Protein AF-A0A9D7JVW4-F1 (afdb_monomer_lite)

Radius of gyration: 19.77 Å; chains: 1; bounding box: 30×48×56 Å

Sequence (82 aa):
MNATGAWGFTNSILFYKPISSGGNAPPPPGTASNITKLEYYIDIDPGFGRATNLSITPGTDLANVIIPINPGPLAEGVHTFM

Secondary structure (DSSP, 8-state):
--TT-PPP-------------SSS-PPPSPPPPPB--EEE-BSS---TT-SEEEP---BSS--S-------TTSPSS---B-

Foldseek 3Di:
DDPVPDDDDDDDDDDDDDDPPDDDDDPDDDDQFWDQWDFKDKADDPDPPPGHTDDDDTDSDDPPDDDDDDCVPPDPDDMDID

Structure (mmCIF, N/CA/C/O backbone):
data_AF-A0A9D7JVW4-F1
#
_entry.id   AF-A0A9D7JVW4-F1
#
loop_
_atom_site.group_PDB
_atom_site.id
_atom_site.type_symbol
_atom_site.label_atom_id
_atom_site.label_alt_id
_atom_site.label_comp_id
_atom_site.label_asym_id
_atom_site.label_entity_id
_atom_site.label_seq_id
_atom_site.pdbx_PDB_ins_code
_atom_site.Cartn_x
_atom_site.Cartn_y
_atom_site.Cartn_z
_atom_site.occupancy
_atom_site.B_iso_or_equiv
_atom_site.auth_seq_id
_atom_site.auth_comp_id
_atom_site.auth_asym_id
_atom_site.auth_atom_id
_atom_site.pdbx_PDB_model_num
ATOM 1 N N . MET A 1 1 ? -3.922 -32.969 1.934 1.00 57.28 1 MET A N 1
ATOM 2 C CA . MET A 1 1 ? -2.993 -34.117 1.914 1.00 57.28 1 MET A CA 1
ATOM 3 C C . MET A 1 1 ? -3.297 -34.935 0.6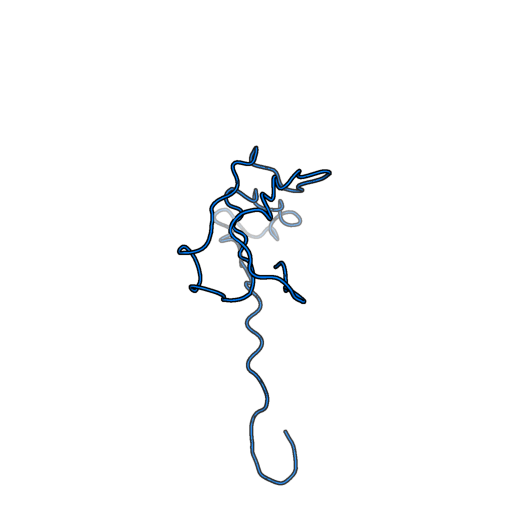70 1.00 57.28 1 MET A C 1
ATOM 5 O O . MET A 1 1 ? -4.462 -35.251 0.466 1.00 57.28 1 MET A O 1
ATOM 9 N N . ASN A 1 2 ? -2.312 -35.216 -0.183 1.00 56.44 2 ASN A N 1
ATOM 10 C CA . ASN A 1 2 ? -2.457 -36.192 -1.269 1.00 56.44 2 ASN A CA 1
ATOM 11 C C . ASN A 1 2 ? -1.538 -37.401 -1.012 1.00 56.44 2 ASN A C 1
ATOM 13 O O . ASN A 1 2 ? -0.790 -37.425 -0.033 1.00 56.44 2 ASN A O 1
ATOM 17 N N . ALA A 1 3 ? -1.630 -38.410 -1.878 1.00 50.66 3 ALA A N 1
ATOM 18 C CA . ALA A 1 3 ? -1.021 -39.732 -1.713 1.00 50.66 3 ALA A CA 1
ATOM 19 C C . ALA A 1 3 ? 0.525 -39.764 -1.627 1.00 50.66 3 ALA A C 1
ATOM 21 O O . ALA A 1 3 ? 1.085 -40.840 -1.451 1.00 50.66 3 ALA A O 1
ATOM 22 N N . THR A 1 4 ? 1.223 -38.626 -1.714 1.00 69.19 4 THR A N 1
ATOM 23 C CA . THR A 1 4 ? 2.683 -38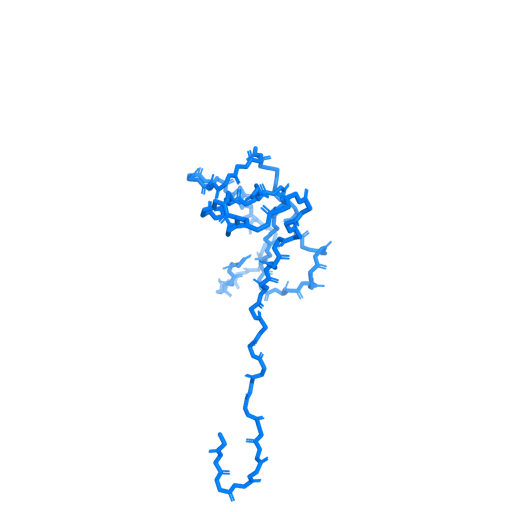.530 -1.519 1.00 69.19 4 THR A CA 1
ATOM 24 C C . THR A 1 4 ? 3.088 -37.824 -0.219 1.00 69.19 4 THR A C 1
ATOM 26 O O . THR A 1 4 ? 4.266 -37.558 -0.007 1.00 69.19 4 THR A O 1
ATOM 29 N N . GLY A 1 5 ? 2.142 -37.523 0.679 1.00 64.44 5 GLY A N 1
ATOM 30 C CA . GLY A 1 5 ? 2.452 -36.991 2.014 1.00 64.44 5 GLY A CA 1
ATOM 31 C C . GLY A 1 5 ? 2.930 -35.533 2.042 1.00 64.44 5 GLY A C 1
ATOM 32 O O . GLY A 1 5 ? 3.309 -35.041 3.103 1.00 64.44 5 GLY A O 1
ATOM 33 N N . ALA A 1 6 ? 2.880 -34.816 0.916 1.00 62.59 6 ALA A N 1
ATOM 34 C CA . ALA A 1 6 ? 3.204 -33.396 0.876 1.00 62.59 6 ALA A CA 1
ATOM 35 C C . ALA A 1 6 ? 2.046 -32.554 1.443 1.00 62.59 6 ALA A C 1
ATOM 37 O O . ALA A 1 6 ? 0.900 -32.619 0.980 1.00 62.59 6 ALA A O 1
ATOM 38 N N . TRP A 1 7 ? 2.352 -31.745 2.457 1.00 50.97 7 TRP A N 1
ATOM 39 C CA . TRP A 1 7 ? 1.475 -30.677 2.930 1.00 50.97 7 TRP A CA 1
ATOM 40 C C . TRP A 1 7 ? 1.578 -29.492 1.956 1.00 50.97 7 TRP A C 1
ATOM 42 O O . TRP A 1 7 ? 2.669 -28.992 1.701 1.00 50.97 7 TRP A O 1
ATOM 52 N N . GLY A 1 8 ? 0.449 -29.093 1.362 1.00 54.09 8 GLY A N 1
ATOM 53 C CA . GLY A 1 8 ? 0.345 -27.958 0.439 1.00 54.09 8 GLY A CA 1
ATOM 54 C C . GLY A 1 8 ? 0.090 -26.647 1.184 1.00 54.09 8 GLY A C 1
ATOM 55 O O . GLY A 1 8 ? -0.635 -26.658 2.172 1.00 54.09 8 GLY A O 1
ATOM 56 N N . PHE A 1 9 ? 0.723 -25.572 0.697 1.00 53.12 9 PHE A N 1
ATOM 57 C CA . PHE A 1 9 ? 0.624 -24.154 1.082 1.00 53.12 9 PHE A CA 1
ATOM 58 C C . PHE A 1 9 ? 0.002 -23.840 2.452 1.00 53.12 9 PHE A C 1
ATOM 60 O O . PHE A 1 9 ? -1.213 -23.864 2.638 1.00 53.12 9 PHE A O 1
ATOM 67 N N . THR A 1 10 ? 0.857 -23.445 3.396 1.00 53.19 10 THR A N 1
ATOM 68 C CA . THR A 1 10 ? 0.439 -22.868 4.675 1.00 53.19 10 THR A CA 1
ATOM 69 C C . THR A 1 10 ? -0.351 -21.583 4.430 1.00 53.19 10 THR A C 1
ATOM 71 O O . THR A 1 10 ? 0.192 -20.600 3.931 1.00 53.19 10 THR A O 1
ATOM 74 N N . ASN A 1 11 ? -1.631 -21.583 4.799 1.00 54.88 11 ASN A N 1
ATOM 75 C CA . ASN A 1 11 ? -2.433 -20.372 4.911 1.00 54.88 11 ASN A CA 1
ATOM 76 C C . ASN A 1 11 ? -2.421 -19.915 6.376 1.00 54.88 11 ASN A C 1
ATOM 78 O O . ASN A 1 11 ? -2.837 -20.655 7.267 1.00 54.88 11 ASN A O 1
ATOM 82 N N . SER A 1 12 ? -1.913 -18.710 6.621 1.00 59.03 12 SER A N 1
ATOM 83 C CA . SER A 1 12 ? -1.853 -18.107 7.952 1.00 59.03 12 SER A CA 1
ATOM 84 C C . SER A 1 12 ? -3.005 -17.115 8.089 1.00 59.03 12 SER A C 1
ATOM 86 O O . SER A 1 12 ? -2.927 -16.009 7.562 1.00 59.03 12 SER A O 1
ATOM 88 N N . ILE A 1 13 ? -4.077 -17.490 8.787 1.00 68.06 13 ILE A N 1
ATOM 89 C CA . ILE A 1 13 ? -5.139 -16.545 9.155 1.00 68.06 13 ILE A CA 1
ATOM 90 C C . ILE A 1 13 ? -4.782 -15.964 10.521 1.00 68.06 13 ILE A C 1
ATOM 92 O O . ILE A 1 13 ? -4.657 -16.700 11.502 1.00 68.06 13 ILE A O 1
ATOM 96 N N . LEU A 1 14 ? -4.615 -14.642 10.587 1.00 59.31 14 LEU A N 1
ATOM 97 C CA . LEU A 1 14 ? -4.471 -13.931 11.852 1.00 59.31 14 LEU A CA 1
ATOM 98 C C . LEU A 1 14 ? -5.791 -14.052 12.624 1.00 59.31 14 LEU A C 1
ATOM 100 O O . LEU A 1 14 ? -6.796 -13.463 12.234 1.00 59.31 14 LEU A O 1
ATOM 104 N N . PHE A 1 15 ? -5.795 -14.816 13.714 1.00 70.25 15 PHE A N 1
ATOM 105 C CA . PHE A 1 15 ? -6.927 -14.882 14.632 1.00 70.25 15 PHE A CA 1
ATOM 106 C C . PHE A 1 15 ? -6.543 -14.231 15.962 1.00 70.25 15 PHE A C 1
ATOM 108 O O . PHE A 1 15 ? -5.462 -14.464 16.500 1.00 70.25 15 PHE A O 1
ATOM 115 N N . TYR A 1 16 ? -7.439 -13.412 16.505 1.00 50.81 16 TYR A N 1
ATOM 116 C CA . TYR A 1 16 ? -7.289 -12.810 17.825 1.00 50.81 16 TYR A CA 1
ATOM 117 C C . TYR A 1 16 ? -8.344 -13.404 18.760 1.00 50.81 16 TYR A C 1
ATOM 119 O O . TYR A 1 16 ? -9.543 -13.279 18.514 1.00 50.81 16 TYR A O 1
ATOM 127 N N . LYS A 1 17 ? -7.903 -14.069 19.835 1.00 53.88 17 LYS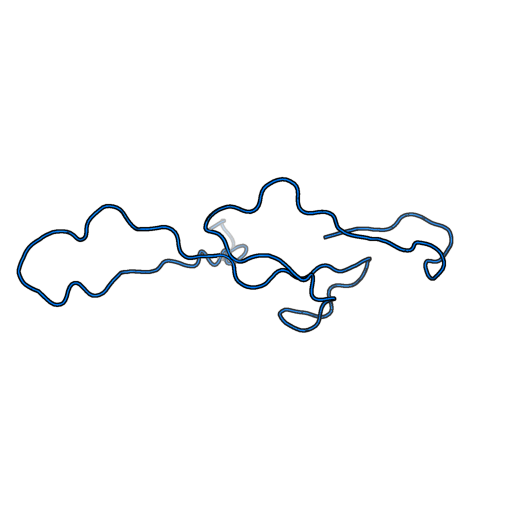 A N 1
ATOM 128 C CA . LYS A 1 17 ? -8.763 -14.466 20.957 1.00 53.88 17 LYS A CA 1
ATOM 129 C C . LYS A 1 17 ? -8.652 -13.374 22.030 1.00 53.88 17 LYS A C 1
ATOM 131 O O . LYS A 1 17 ? -7.632 -13.349 22.720 1.00 53.88 17 LYS A O 1
ATOM 136 N N . PRO A 1 18 ? -9.646 -12.484 22.197 1.00 52.22 18 PRO A N 1
ATOM 137 C CA . PRO A 1 18 ? -9.602 -11.496 23.266 1.00 52.22 18 PRO A CA 1
ATOM 138 C C . PRO A 1 18 ? -9.538 -12.184 24.633 1.00 52.22 18 PRO A C 1
ATOM 140 O O . PRO A 1 18 ? -10.262 -13.146 24.904 1.00 52.22 18 PRO A O 1
ATOM 143 N N . ILE A 1 19 ? -8.671 -11.673 25.503 1.00 47.44 19 ILE A N 1
ATOM 144 C CA . ILE A 1 19 ? -8.667 -11.987 26.933 1.00 47.44 19 ILE A CA 1
ATOM 145 C C . ILE A 1 19 ? -9.905 -11.352 27.574 1.00 47.44 19 ILE A C 1
ATOM 147 O O . ILE A 1 19 ? -10.018 -10.133 27.656 1.00 47.44 19 ILE A O 1
ATOM 151 N N . SER A 1 20 ? -10.841 -12.178 28.041 1.00 48.28 20 SER A N 1
ATOM 152 C CA . SER A 1 20 ? -11.951 -11.741 28.889 1.00 48.28 20 SER A CA 1
ATOM 153 C C . SER A 1 20 ? -11.473 -11.650 30.343 1.00 48.28 20 SER A C 1
ATOM 155 O O . SER A 1 20 ? -11.582 -12.620 31.095 1.00 48.28 20 SER A O 1
ATOM 157 N N . SER A 1 21 ? -10.917 -10.516 30.772 1.00 44.59 21 SER A N 1
ATOM 158 C CA . SER A 1 21 ? -10.641 -10.287 32.198 1.00 44.59 21 SER A CA 1
ATOM 159 C C . SER A 1 21 ? -11.834 -9.599 32.864 1.00 44.59 21 SER A C 1
ATOM 161 O O . SER A 1 21 ? -11.858 -8.378 33.006 1.00 44.59 21 SER A O 1
ATOM 163 N N . GLY A 1 22 ? -12.831 -10.400 33.254 1.00 45.53 22 GLY A N 1
ATOM 164 C CA . GLY A 1 22 ? -13.953 -9.946 34.078 1.00 45.53 22 GLY A CA 1
ATOM 165 C C . GLY A 1 22 ? -15.170 -10.872 34.072 1.00 45.53 22 GLY A C 1
ATOM 166 O O . GLY A 1 22 ? -16.232 -10.444 33.651 1.00 45.53 22 GLY A O 1
ATOM 167 N N . GLY A 1 23 ? -15.013 -12.124 34.523 1.00 50.81 23 GLY A N 1
ATOM 168 C CA . GLY A 1 23 ? -16.110 -13.008 34.956 1.00 50.81 23 GLY A CA 1
ATOM 169 C C . GLY A 1 23 ? -17.107 -13.484 33.886 1.00 50.81 23 GLY A C 1
ATOM 170 O O . GLY A 1 23 ? -18.054 -12.786 33.567 1.00 50.81 23 GLY A O 1
ATOM 171 N N . ASN A 1 24 ? -16.950 -14.727 33.414 1.00 57.41 24 ASN A N 1
ATOM 172 C CA . ASN A 1 24 ? -18.005 -15.598 32.854 1.00 57.41 24 ASN A CA 1
ATOM 173 C C . ASN A 1 24 ? -19.048 -14.997 31.881 1.00 57.41 24 ASN A C 1
ATOM 175 O O . ASN A 1 24 ? -20.166 -15.502 31.802 1.00 57.41 24 ASN A O 1
ATOM 179 N N . ALA A 1 25 ? -18.694 -13.988 31.090 1.00 54.19 25 ALA A N 1
ATOM 180 C CA . ALA A 1 25 ? -19.479 -13.560 29.939 1.00 54.19 25 ALA A CA 1
ATOM 181 C C . ALA A 1 25 ? -18.659 -13.812 28.663 1.00 54.19 25 ALA A C 1
ATOM 183 O O . ALA A 1 25 ? -17.484 -13.430 28.620 1.00 54.19 25 ALA A O 1
ATOM 184 N N . PRO A 1 26 ? -19.227 -14.450 27.621 1.00 57.56 26 PRO A N 1
ATOM 185 C CA . PRO A 1 26 ? -18.627 -14.418 26.293 1.00 57.56 26 PRO A CA 1
ATOM 186 C C . PRO A 1 26 ? -18.351 -12.952 25.920 1.00 57.56 26 PRO A C 1
ATOM 188 O O . PRO A 1 26 ? -19.234 -12.116 26.135 1.00 57.56 26 PRO A O 1
ATOM 191 N N . PRO A 1 27 ? -17.153 -12.603 25.411 1.00 53.81 27 PRO A N 1
ATOM 192 C CA . PRO A 1 27 ? -16.888 -11.239 24.978 1.00 53.81 27 PRO A CA 1
ATOM 193 C C . PRO A 1 27 ? -17.952 -10.820 23.948 1.00 53.81 27 PRO A C 1
ATOM 195 O O . PRO A 1 27 ? -18.332 -11.651 23.114 1.00 53.81 27 PRO A O 1
ATOM 198 N N . PRO A 1 28 ? -18.452 -9.568 23.996 1.00 55.22 28 PRO A N 1
ATOM 199 C CA . PRO A 1 28 ? -19.346 -9.044 22.968 1.00 55.22 28 PRO A CA 1
ATOM 200 C C . PRO A 1 28 ? -18.745 -9.302 21.576 1.00 55.22 28 PRO A C 1
ATOM 202 O O . PRO A 1 28 ? -17.514 -9.293 21.463 1.00 55.22 28 PRO A O 1
ATOM 205 N N . PRO A 1 29 ? -19.561 -9.545 20.529 1.00 55.62 29 PRO A N 1
ATOM 206 C CA . PRO A 1 29 ? -19.064 -9.747 19.172 1.00 55.62 29 PRO A CA 1
ATOM 207 C C . PRO A 1 29 ? -17.983 -8.720 18.829 1.00 55.62 29 PRO A C 1
ATOM 209 O O . PRO A 1 29 ? -18.179 -7.520 19.021 1.00 55.62 29 PRO A O 1
ATOM 212 N N . GLY A 1 30 ? -16.825 -9.239 18.410 1.00 60.03 30 GLY A N 1
ATOM 213 C CA . GLY A 1 30 ? -15.570 -8.512 18.305 1.00 60.03 30 GLY A CA 1
ATOM 214 C C . GLY A 1 30 ? -15.702 -7.181 17.579 1.00 60.03 30 GLY A C 1
ATOM 215 O O . GLY A 1 30 ? -16.090 -7.120 16.414 1.00 60.03 30 GLY A O 1
ATOM 216 N N . THR A 1 31 ? -15.317 -6.112 18.268 1.00 61.81 31 THR A N 1
ATOM 217 C CA . THR A 1 31 ? -15.012 -4.830 17.647 1.00 61.81 31 THR A CA 1
ATOM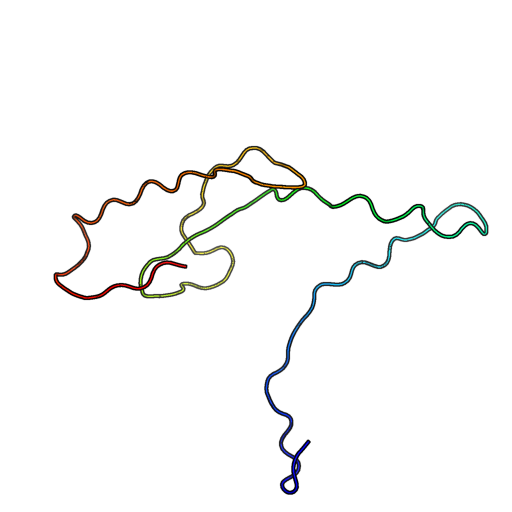 218 C C . THR A 1 31 ? -13.870 -5.043 16.658 1.00 61.81 31 THR A C 1
ATOM 220 O O . THR A 1 31 ? -12.778 -5.471 17.038 1.00 61.81 31 THR A O 1
ATOM 223 N N . ALA A 1 32 ? -14.122 -4.771 15.377 1.00 71.81 32 ALA A N 1
ATOM 224 C CA . ALA A 1 32 ? -13.070 -4.756 14.372 1.00 71.81 32 ALA A CA 1
ATOM 225 C C . ALA A 1 32 ? -11.970 -3.779 14.818 1.00 71.81 32 ALA A C 1
ATOM 227 O O . ALA A 1 32 ? -12.253 -2.668 15.268 1.00 71.81 32 ALA A O 1
ATOM 228 N N . SER A 1 33 ? -10.711 -4.209 14.743 1.00 82.31 33 SER A N 1
ATOM 229 C CA . SER A 1 33 ? -9.581 -3.317 15.008 1.00 82.31 33 SER A CA 1
ATOM 230 C C . SER A 1 33 ? -9.421 -2.330 13.858 1.00 82.31 33 SER A C 1
ATOM 232 O O . SER A 1 33 ? -9.789 -2.622 12.721 1.00 82.31 33 SER A O 1
ATOM 234 N N . ASN A 1 34 ? -8.884 -1.147 14.147 1.00 85.69 34 ASN A N 1
ATOM 235 C CA . ASN A 1 34 ? -8.592 -0.187 13.092 1.00 85.69 34 ASN A CA 1
ATOM 236 C C . ASN A 1 34 ? -7.401 -0.669 12.260 1.00 85.69 34 ASN A C 1
ATOM 238 O O . ASN A 1 34 ? -6.387 -1.111 12.801 1.00 85.69 34 ASN A O 1
ATOM 242 N N . ILE A 1 35 ? -7.512 -0.516 10.947 1.00 85.81 35 ILE A N 1
ATOM 243 C CA . ILE A 1 35 ? -6.394 -0.592 10.021 1.00 85.81 35 ILE A CA 1
ATOM 244 C C . ILE A 1 35 ? -5.620 0.714 10.184 1.00 85.81 35 ILE A C 1
ATOM 246 O O . ILE A 1 35 ? -6.143 1.790 9.910 1.00 85.81 35 ILE A O 1
ATOM 250 N N . THR A 1 36 ? -4.395 0.632 10.691 1.00 90.44 36 THR A N 1
ATOM 251 C CA . THR A 1 36 ? -3.559 1.805 11.001 1.00 90.44 36 THR A CA 1
ATOM 252 C C . THR A 1 36 ? -2.436 2.022 9.995 1.00 90.44 36 THR A C 1
ATOM 254 O O . THR A 1 36 ? -1.815 3.083 9.995 1.00 90.44 36 THR A O 1
ATOM 257 N N . LYS A 1 37 ? -2.170 1.029 9.143 1.00 89.75 37 LYS A N 1
ATOM 258 C CA . LYS A 1 37 ? -1.103 1.062 8.148 1.00 89.75 37 LYS A CA 1
ATOM 259 C C . LYS A 1 37 ? -1.541 0.345 6.876 1.00 89.75 37 LYS A C 1
ATOM 261 O O . LYS A 1 37 ? -2.175 -0.705 6.950 1.00 89.75 37 LYS A O 1
ATOM 266 N N . LEU A 1 38 ? -1.166 0.913 5.736 1.00 90.38 38 LEU A N 1
ATOM 267 C CA . LEU A 1 38 ? -1.359 0.347 4.409 1.00 90.38 38 LEU A CA 1
ATOM 268 C C . LEU A 1 38 ? -0.082 0.594 3.603 1.00 90.38 38 LEU A C 1
ATOM 270 O O . LEU A 1 38 ? 0.506 1.672 3.685 1.00 90.38 38 LEU A O 1
ATOM 274 N N . GLU A 1 39 ? 0.363 -0.401 2.850 1.00 94.19 39 GLU A N 1
ATOM 275 C CA . GLU A 1 39 ? 1.538 -0.310 1.985 1.00 94.19 39 GLU A CA 1
ATOM 276 C C . GLU A 1 39 ? 1.188 -0.890 0.614 1.00 94.19 39 GLU A C 1
ATOM 278 O O . GLU A 1 39 ? 0.318 -1.754 0.534 1.00 94.19 39 GLU A O 1
ATOM 283 N N . TYR A 1 40 ? 1.854 -0.413 -0.436 1.00 92.25 40 TYR A N 1
ATOM 284 C CA . TYR A 1 40 ? 1.701 -0.922 -1.801 1.00 92.25 40 TYR A CA 1
ATOM 285 C C . TYR A 1 40 ? 3.059 -1.059 -2.495 1.00 92.25 40 TYR A C 1
ATOM 287 O O . TYR A 1 40 ? 4.030 -0.369 -2.141 1.00 92.25 40 TYR A O 1
ATOM 295 N N . TYR A 1 41 ? 3.123 -1.913 -3.511 1.00 93.19 41 TYR A N 1
ATOM 296 C CA . TYR A 1 41 ? 4.295 -2.055 -4.373 1.00 93.19 41 TYR A CA 1
ATOM 297 C C . TYR A 1 41 ? 3.907 -2.256 -5.843 1.00 93.19 41 TYR A C 1
ATOM 299 O O . TYR A 1 41 ? 2.769 -2.574 -6.185 1.00 93.19 41 TYR A O 1
ATOM 307 N N . ILE A 1 42 ? 4.881 -2.031 -6.726 1.00 93.06 42 ILE A N 1
ATOM 308 C CA . ILE A 1 42 ? 4.758 -2.278 -8.163 1.00 93.06 42 ILE A CA 1
ATOM 309 C C . ILE A 1 42 ? 5.840 -3.281 -8.550 1.00 93.06 42 ILE A C 1
ATOM 311 O O . ILE A 1 42 ? 7.009 -3.087 -8.215 1.00 93.06 42 ILE A O 1
ATOM 315 N N . ASP A 1 43 ? 5.428 -4.346 -9.232 1.00 92.00 43 ASP A N 1
ATOM 316 C CA . ASP A 1 43 ? 6.218 -5.466 -9.761 1.00 92.00 43 ASP A CA 1
ATOM 317 C C . ASP A 1 43 ? 6.914 -6.361 -8.731 1.00 92.00 43 ASP A C 1
ATOM 319 O O . ASP A 1 43 ? 6.754 -7.581 -8.774 1.00 92.00 43 ASP A O 1
ATOM 323 N N . ILE A 1 44 ? 7.696 -5.787 -7.817 1.00 91.00 44 ILE A N 1
ATOM 324 C CA . ILE A 1 44 ? 8.526 -6.535 -6.868 1.00 91.00 44 ILE A CA 1
ATOM 325 C C . ILE A 1 44 ? 8.069 -6.232 -5.446 1.00 91.00 44 ILE A C 1
ATOM 327 O O . ILE A 1 44 ? 8.190 -5.100 -4.983 1.00 91.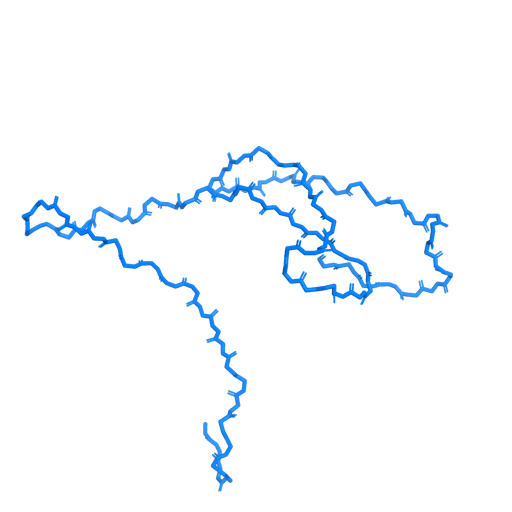00 44 ILE A O 1
ATOM 331 N N . ASP A 1 45 ? 7.606 -7.264 -4.740 1.00 92.19 45 ASP A N 1
ATOM 332 C CA . ASP A 1 45 ? 7.314 -7.201 -3.308 1.00 92.19 45 ASP A CA 1
ATOM 333 C C . ASP A 1 45 ? 8.632 -7.118 -2.510 1.00 92.19 45 ASP A C 1
ATOM 335 O O . ASP A 1 45 ? 9.413 -8.078 -2.510 1.00 92.19 45 ASP A O 1
ATOM 339 N N . PRO A 1 46 ? 8.923 -6.005 -1.812 1.00 90.06 46 PRO A N 1
ATOM 340 C CA . PRO A 1 46 ? 10.127 -5.883 -0.991 1.00 90.06 46 PRO A CA 1
ATOM 341 C C . PRO A 1 46 ? 10.010 -6.612 0.360 1.00 90.06 46 PRO A C 1
ATOM 343 O O . PRO A 1 46 ? 10.972 -6.630 1.142 1.00 90.06 46 PRO A O 1
ATOM 346 N N . GLY A 1 47 ? 8.847 -7.197 0.647 1.00 89.12 47 GLY A N 1
ATOM 347 C CA . GLY A 1 47 ? 8.476 -7.810 1.908 1.00 89.12 47 GLY A CA 1
ATOM 348 C C . GLY A 1 47 ? 7.714 -6.857 2.832 1.00 89.12 47 GLY A C 1
ATOM 349 O O . GLY A 1 47 ? 7.746 -5.630 2.703 1.00 89.12 47 GLY A O 1
ATOM 350 N N . PHE A 1 48 ? 7.052 -7.452 3.824 1.00 86.69 48 PHE A N 1
ATOM 351 C CA . PHE A 1 48 ? 6.221 -6.753 4.804 1.00 86.69 48 PHE A CA 1
ATOM 352 C C . PHE A 1 48 ? 6.964 -5.606 5.506 1.00 86.69 48 PHE A C 1
ATOM 354 O O . PHE A 1 48 ? 8.071 -5.793 6.020 1.00 86.69 48 PHE A O 1
ATOM 361 N N . GLY A 1 49 ? 6.346 -4.424 5.572 1.00 90.69 49 GLY A N 1
ATOM 362 C CA . GLY A 1 49 ? 6.921 -3.255 6.236 1.00 90.69 49 GLY A CA 1
ATOM 363 C C . GLY A 1 49 ? 7.978 -2.509 5.417 1.00 90.69 49 GLY A C 1
ATOM 364 O O . GLY A 1 49 ? 8.571 -1.564 5.942 1.00 90.69 49 GLY A O 1
ATOM 365 N N . ARG A 1 50 ? 8.268 -2.954 4.185 1.00 91.69 50 ARG A N 1
ATOM 366 C CA . ARG A 1 50 ? 9.341 -2.413 3.326 1.00 91.69 50 ARG A CA 1
ATOM 367 C C . ARG A 1 50 ? 8.830 -1.824 2.011 1.00 91.69 50 ARG A C 1
ATOM 369 O O . ARG A 1 50 ? 9.629 -1.311 1.232 1.00 91.69 50 ARG A O 1
ATOM 376 N N . ALA A 1 51 ? 7.527 -1.923 1.767 1.00 93.12 51 ALA A N 1
ATOM 377 C CA . ALA A 1 51 ? 6.846 -1.353 0.614 1.00 93.12 51 ALA A CA 1
ATOM 378 C C . ALA A 1 51 ? 6.548 0.143 0.819 1.00 93.12 51 ALA A C 1
ATOM 380 O O . ALA A 1 51 ? 6.891 0.735 1.848 1.00 93.12 51 ALA A O 1
ATOM 381 N N . THR A 1 52 ? 5.938 0.784 -0.179 1.00 91.00 52 THR A N 1
ATOM 382 C CA . THR A 1 52 ? 5.632 2.214 -0.088 1.00 91.00 52 THR A CA 1
ATOM 383 C C . THR A 1 52 ? 4.440 2.415 0.834 1.00 91.00 52 THR A C 1
ATOM 385 O O . THR A 1 52 ? 3.336 1.965 0.537 1.00 91.00 52 THR A O 1
ATOM 388 N N . ASN A 1 53 ? 4.651 3.097 1.960 1.00 92.62 53 ASN A N 1
ATOM 389 C CA . ASN A 1 53 ? 3.581 3.380 2.908 1.00 92.62 53 ASN A CA 1
ATOM 390 C C . ASN A 1 53 ? 2.589 4.399 2.338 1.00 92.62 53 ASN A C 1
ATOM 392 O O . ASN A 1 53 ? 2.979 5.489 1.913 1.00 92.62 53 ASN A O 1
ATOM 396 N N . LEU A 1 54 ? 1.301 4.079 2.429 1.00 90.19 54 LEU A N 1
ATOM 397 C CA . LEU A 1 54 ? 0.212 4.986 2.115 1.00 90.19 54 LEU A CA 1
ATOM 398 C C . LEU A 1 54 ? -0.367 5.570 3.405 1.00 90.19 54 LEU A C 1
ATOM 400 O O . LEU A 1 54 ? -0.824 4.849 4.292 1.00 90.19 54 LEU A O 1
ATOM 404 N N . SER A 1 55 ? -0.350 6.897 3.508 1.00 91.19 55 SER A N 1
ATOM 405 C CA . SER A 1 55 ? -0.986 7.595 4.623 1.00 91.19 55 SER A CA 1
ATOM 406 C C . SER A 1 55 ? -2.500 7.424 4.552 1.00 91.19 55 SER A C 1
ATOM 408 O O . SER A 1 55 ? -3.130 7.825 3.577 1.00 91.19 55 SER A O 1
ATOM 410 N N . ILE A 1 56 ? -3.076 6.858 5.610 1.00 89.50 56 ILE A N 1
ATOM 411 C CA . ILE A 1 56 ? -4.513 6.626 5.758 1.00 89.50 56 ILE A CA 1
ATOM 412 C C . ILE A 1 56 ? -5.009 7.232 7.068 1.00 89.50 56 ILE A C 1
ATOM 414 O O . ILE A 1 56 ? -4.258 7.365 8.036 1.00 89.50 56 ILE A O 1
ATOM 418 N N . THR A 1 57 ? -6.294 7.564 7.120 1.00 90.62 57 THR A N 1
ATOM 419 C CA . THR A 1 57 ? -6.975 7.779 8.397 1.00 90.62 57 THR 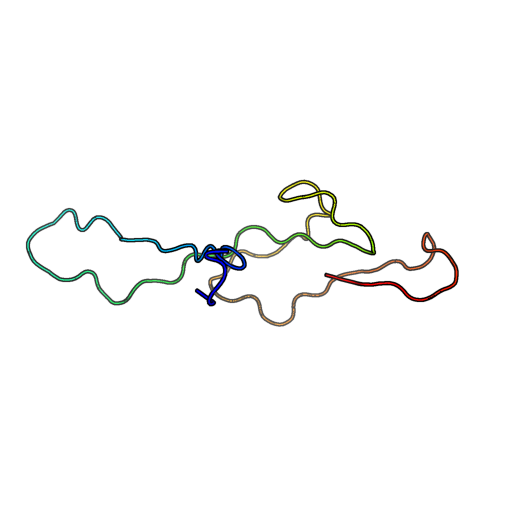A CA 1
ATOM 420 C C . THR A 1 57 ? -7.338 6.411 8.973 1.00 90.62 57 THR A C 1
ATOM 422 O O . THR A 1 57 ? -8.026 5.657 8.285 1.00 90.62 57 THR A O 1
ATOM 425 N N . PRO A 1 58 ? -6.895 6.058 10.195 1.00 89.12 58 PRO A N 1
ATOM 426 C CA . PRO A 1 58 ? -7.227 4.768 10.773 1.00 89.12 58 PRO A CA 1
ATOM 427 C C . PRO A 1 58 ? -8.732 4.556 10.898 1.00 89.12 58 PRO A C 1
ATOM 429 O O . PRO A 1 58 ? -9.461 5.436 11.353 1.00 89.12 58 PRO A O 1
ATOM 432 N N . GLY A 1 59 ? -9.184 3.366 10.524 1.00 86.31 59 GLY A N 1
ATOM 433 C CA . GLY A 1 59 ? -10.594 3.003 10.545 1.00 86.31 59 GLY A CA 1
ATOM 434 C C . GLY A 1 59 ? -10.765 1.495 10.533 1.00 86.31 59 GLY A C 1
ATOM 435 O O . GLY A 1 59 ? -9.861 0.758 10.151 1.00 86.31 59 GLY A O 1
ATOM 436 N N . THR A 1 60 ? -11.915 1.016 10.995 1.00 85.31 60 THR A N 1
ATOM 437 C CA . THR A 1 60 ? -12.272 -0.412 10.908 1.00 85.31 60 THR A CA 1
ATOM 438 C C . THR A 1 60 ? -12.577 -0.856 9.481 1.00 85.31 60 THR A C 1
ATOM 440 O O . THR A 1 60 ? -12.578 -2.048 9.199 1.00 85.31 60 THR A O 1
ATOM 443 N N . ASP A 1 61 ? -12.851 0.108 8.608 1.00 85.50 61 ASP A N 1
ATOM 444 C CA . ASP A 1 61 ? -13.065 -0.049 7.179 1.00 85.50 61 ASP A CA 1
ATOM 445 C C . ASP A 1 61 ? -12.425 1.150 6.469 1.00 85.50 61 ASP A C 1
ATOM 447 O O . ASP A 1 61 ? -12.462 2.275 6.981 1.00 85.50 61 ASP A O 1
ATOM 451 N N . LEU A 1 62 ? -11.814 0.902 5.315 1.00 84.88 62 LEU A N 1
ATOM 452 C CA . LEU A 1 62 ? -11.146 1.908 4.498 1.00 84.88 62 LEU A CA 1
ATOM 453 C C . LEU A 1 62 ? -11.814 1.937 3.125 1.00 84.88 62 LEU A C 1
ATOM 455 O O . LEU A 1 62 ? -11.406 1.241 2.197 1.00 84.88 62 LEU A O 1
ATOM 459 N N . ALA A 1 63 ? -12.842 2.766 2.989 1.00 86.88 63 ALA A N 1
ATOM 460 C CA . ALA A 1 63 ? -13.499 2.991 1.711 1.00 86.88 63 ALA A CA 1
ATOM 461 C C . ALA A 1 63 ? -12.807 4.116 0.925 1.00 86.88 63 ALA A C 1
ATOM 463 O O . ALA A 1 63 ? -12.372 5.113 1.500 1.00 86.88 63 ALA A O 1
ATOM 464 N N . ASN A 1 64 ? -12.775 3.989 -0.405 1.00 84.62 64 ASN A N 1
ATOM 465 C CA . ASN A 1 64 ? -12.331 5.041 -1.333 1.00 84.62 64 ASN A CA 1
ATOM 466 C C . ASN A 1 64 ? -10.890 5.542 -1.107 1.00 84.62 64 ASN A C 1
ATOM 468 O O . ASN A 1 64 ? -10.604 6.727 -1.279 1.00 84.62 64 ASN A O 1
ATOM 472 N N . VAL A 1 65 ? -9.973 4.648 -0.730 1.00 88.62 65 VAL A N 1
ATOM 473 C CA . VAL A 1 65 ? -8.548 4.983 -0.617 1.00 88.62 65 VAL A CA 1
ATOM 474 C C . VAL A 1 65 ? -7.978 5.295 -2.003 1.00 88.62 65 VAL A C 1
ATOM 476 O O . VAL A 1 65 ? -8.062 4.479 -2.918 1.00 88.62 65 VAL A O 1
ATOM 479 N N . ILE A 1 66 ? -7.382 6.479 -2.152 1.00 90.06 66 ILE A N 1
ATOM 480 C CA . ILE A 1 66 ? -6.725 6.910 -3.390 1.00 90.06 66 ILE A CA 1
ATOM 481 C C . ILE A 1 66 ? -5.234 6.602 -3.284 1.00 90.06 66 ILE A C 1
ATOM 483 O O . ILE A 1 66 ? -4.572 7.054 -2.350 1.00 90.06 66 ILE A O 1
ATOM 487 N N . ILE A 1 67 ? -4.704 5.876 -4.269 1.00 90.62 67 ILE A N 1
ATOM 488 C CA . ILE A 1 67 ? -3.277 5.558 -4.361 1.00 90.62 67 ILE A CA 1
ATOM 489 C C . ILE A 1 67 ? -2.675 6.356 -5.524 1.00 90.62 67 ILE A C 1
ATOM 491 O O . ILE A 1 67 ? -2.970 6.058 -6.683 1.00 90.62 67 ILE A O 1
ATOM 495 N N . PRO A 1 68 ? -1.866 7.395 -5.253 1.00 86.75 68 PRO A N 1
ATOM 496 C CA . PRO A 1 68 ? -1.268 8.205 -6.304 1.00 86.75 68 PRO A CA 1
ATOM 497 C C . PRO A 1 68 ? -0.071 7.467 -6.916 1.00 86.75 68 PRO A C 1
ATOM 499 O O . PRO A 1 68 ? 1.021 7.459 -6.351 1.00 86.75 68 PRO A O 1
ATOM 502 N N . ILE A 1 69 ? -0.274 6.852 -8.080 1.00 88.94 69 ILE A N 1
ATOM 503 C CA . ILE A 1 69 ? 0.793 6.185 -8.835 1.00 88.94 69 ILE A CA 1
ATOM 504 C C . ILE A 1 69 ? 1.380 7.167 -9.852 1.00 88.94 69 ILE A C 1
ATOM 506 O O . ILE A 1 69 ? 0.649 7.772 -10.635 1.00 88.94 69 ILE A O 1
ATOM 510 N N . ASN A 1 70 ? 2.708 7.292 -9.872 1.00 87.75 70 ASN A N 1
ATOM 511 C CA . ASN A 1 70 ? 3.434 7.962 -10.947 1.00 87.75 70 ASN A CA 1
ATOM 512 C C . ASN A 1 70 ? 4.088 6.901 -11.849 1.00 87.75 70 ASN A C 1
ATOM 514 O O . ASN A 1 70 ? 5.051 6.278 -11.406 1.00 87.75 70 ASN A O 1
ATOM 518 N N . PRO A 1 71 ? 3.615 6.695 -13.091 1.00 88.81 71 PRO A N 1
ATOM 519 C CA . PRO A 1 71 ? 4.186 5.695 -13.989 1.00 88.81 71 PRO A CA 1
ATOM 520 C C . PRO A 1 71 ? 5.493 6.144 -14.657 1.00 88.81 71 PRO A C 1
ATOM 522 O O . PRO A 1 71 ? 6.160 5.322 -15.266 1.00 88.81 71 PRO A O 1
ATOM 525 N N . GLY A 1 72 ? 5.885 7.421 -14.559 1.00 91.56 72 GLY A N 1
ATOM 526 C CA . GLY A 1 72 ? 7.081 7.951 -15.230 1.00 91.56 72 GLY A CA 1
ATOM 527 C C . GLY A 1 72 ? 8.399 7.194 -14.963 1.00 91.56 72 GLY A C 1
ATOM 528 O O . GLY A 1 72 ? 9.220 7.126 -15.873 1.00 91.56 72 GLY A O 1
ATOM 529 N N . PRO A 1 73 ? 8.632 6.623 -13.763 1.00 89.31 73 PRO A N 1
ATOM 530 C CA . PRO A 1 73 ? 9.810 5.798 -13.483 1.00 89.31 73 PRO A CA 1
ATOM 531 C C . PRO A 1 73 ? 9.705 4.335 -13.943 1.00 89.31 73 PRO A C 1
ATOM 533 O O . PRO A 1 73 ? 10.687 3.604 -13.816 1.00 89.31 73 PRO A O 1
ATOM 536 N N . LEU A 1 74 ? 8.535 3.878 -14.398 1.00 90.75 74 LEU A N 1
ATOM 537 C CA . LEU A 1 74 ? 8.329 2.496 -14.829 1.00 90.75 74 LEU A CA 1
ATOM 538 C C . LEU A 1 74 ? 8.825 2.316 -16.268 1.00 90.75 74 LEU A C 1
ATOM 540 O O . LEU A 1 74 ? 8.717 3.219 -17.097 1.00 90.75 74 LEU A O 1
ATOM 544 N N . ALA A 1 75 ? 9.390 1.143 -16.556 1.00 92.81 75 ALA A N 1
ATOM 545 C CA . ALA A 1 75 ? 9.764 0.778 -17.917 1.00 92.81 75 ALA A CA 1
ATOM 546 C C . ALA A 1 75 ? 8.519 0.643 -18.810 1.00 92.81 75 ALA A C 1
ATOM 548 O O . ALA A 1 75 ? 7.404 0.501 -18.326 1.00 92.81 75 ALA A O 1
ATOM 549 N N . GLU A 1 76 ? 8.697 0.651 -20.129 1.00 92.44 76 GLU A N 1
ATOM 550 C CA . GLU A 1 76 ? 7.594 0.312 -21.028 1.00 92.44 76 GLU A CA 1
ATOM 551 C C . GLU A 1 76 ? 7.240 -1.174 -20.878 1.00 92.44 76 GLU A C 1
ATOM 553 O O . GLU A 1 76 ? 8.102 -2.043 -21.028 1.00 92.44 76 GLU A O 1
ATOM 558 N N . GLY A 1 77 ? 5.973 -1.483 -20.594 1.00 93.00 77 GLY A N 1
ATOM 559 C CA . GLY A 1 77 ? 5.529 -2.867 -20.478 1.00 93.00 77 GLY A CA 1
ATOM 560 C C . GLY A 1 77 ? 4.306 -3.069 -19.593 1.00 93.00 77 GLY A C 1
ATOM 561 O O . GLY A 1 77 ? 3.529 -2.154 -19.325 1.00 93.00 77 GLY A O 1
ATOM 562 N N . VAL A 1 78 ? 4.120 -4.324 -19.187 1.00 93.06 78 VAL A N 1
ATOM 563 C CA . VAL A 1 78 ? 3.052 -4.748 -18.279 1.00 93.06 78 VAL A CA 1
ATOM 564 C C . VAL A 1 78 ? 3.607 -4.783 -16.861 1.00 93.06 78 VAL A C 1
ATOM 566 O O . VAL A 1 78 ? 4.638 -5.408 -16.627 1.00 93.06 78 VAL A O 1
ATOM 569 N N . HIS A 1 79 ? 2.881 -4.162 -15.932 1.00 92.25 79 HIS A N 1
ATOM 570 C CA . HIS A 1 79 ? 3.247 -4.069 -14.521 1.00 92.25 79 HIS A CA 1
ATOM 571 C C . HIS A 1 79 ? 2.162 -4.668 -13.631 1.00 92.25 79 HIS A C 1
ATOM 573 O O . HIS A 1 79 ? 0.981 -4.664 -13.992 1.00 92.25 79 HIS A O 1
ATOM 579 N N . THR A 1 80 ? 2.554 -5.156 -12.457 1.00 90.62 80 THR A N 1
ATOM 580 C CA . THR A 1 80 ? 1.616 -5.649 -11.436 1.00 90.62 80 THR A CA 1
ATOM 581 C C . THR A 1 80 ? 1.574 -4.687 -10.258 1.00 90.62 80 THR A C 1
ATOM 583 O O . THR A 1 80 ? 2.616 -4.317 -9.730 1.00 90.62 80 THR A O 1
ATOM 586 N N . PHE A 1 81 ? 0.370 -4.303 -9.838 1.00 88.75 81 PHE A N 1
ATOM 587 C CA . PHE A 1 81 ? 0.126 -3.442 -8.681 1.00 88.75 81 PHE A CA 1
ATOM 588 C C . PHE A 1 81 ? -0.571 -4.247 -7.579 1.00 88.75 81 PHE A C 1
ATOM 590 O O . PHE A 1 81 ? -1.580 -4.900 -7.868 1.00 88.75 81 PHE A O 1
ATOM 597 N N . MET A 1 82 ? -0.038 -4.205 -6.353 1.00 80.06 82 MET A N 1
ATOM 598 C CA . MET A 1 82 ? -0.534 -4.943 -5.180 1.00 80.06 82 MET A CA 1
ATOM 599 C C . MET A 1 82 ? -0.358 -4.134 -3.893 1.00 80.06 82 MET A C 1
ATOM 601 O O . MET A 1 82 ? 0.593 -3.317 -3.815 1.00 80.06 82 MET A O 1
#

pLDDT: mean 76.61, std 16.89, range [44.59, 94.19]